Protein AF-A0A7Y9WTK6-F1 (afdb_monomer_lite)

Organism: NCBI:txid420952

pLDDT: mean 90.74, std 9.32, range [56.94, 98.19]

Secondary structure (DSSP, 8-state):
-HHHHHHTT--HHHHHHHHHHHHHHHHHHHHHTTPPPHHHHHHHHHHHHHHHHHSS---HHHHHHHHTHHHHHHHT-BTTB-------HHHHHHHHHHHHHHHHHHTT---TTHHHHHHHHIIIII--

Sequence (128 aa):
MALVAFLERQRFASAITLASAAELVLGQALRRAGKQAVLDWQFEATDLVHTQLHGRSLNYKTFHDTENRVGRALRHFDKTDAPDFDADLEEAACWMLVRACENAHRLGLTVQGFDAFNDWFYEHVVGV

Foldseek 3Di:
DLLCCVPPVVVLLSSLQVLLVLLVVLQVVCVVVVHHAPLRVVQVVVQVVCCVVPVDGDDSVVSVCVLCVSNVLSVPCDPVCNDDDDDDSSVNSLVSNVRSVVSCVVVVHDDPCVVVSVVVCCVPPVND

Radius of gyration: 15.5 Å; chains: 1; bounding box: 35×41×41 Å

Structure (mmCIF, N/CA/C/O backbone):
data_AF-A0A7Y9WTK6-F1
#
_entry.id   AF-A0A7Y9WTK6-F1
#
loop_
_atom_site.group_PDB
_atom_site.id
_atom_site.type_symbol
_atom_site.label_atom_id
_atom_site.label_alt_id
_atom_site.label_comp_id
_atom_site.label_asym_id
_atom_site.label_entity_id
_atom_site.label_seq_id
_atom_site.pdbx_PDB_ins_code
_atom_site.Cartn_x
_atom_site.Cartn_y
_atom_site.Cartn_z
_atom_site.occupancy
_atom_site.B_iso_or_equiv
_atom_site.auth_seq_id
_atom_site.auth_comp_id
_atom_site.auth_asym_id
_atom_site.auth_atom_id
_atom_site.pdbx_PDB_model_num
ATOM 1 N N . MET A 1 1 ? 2.563 -3.398 -15.440 1.00 72.44 1 MET A N 1
ATOM 2 C CA . MET A 1 1 ? 3.139 -2.053 -15.703 1.00 72.44 1 MET A CA 1
ATOM 3 C C . MET A 1 1 ? 3.720 -1.388 -14.458 1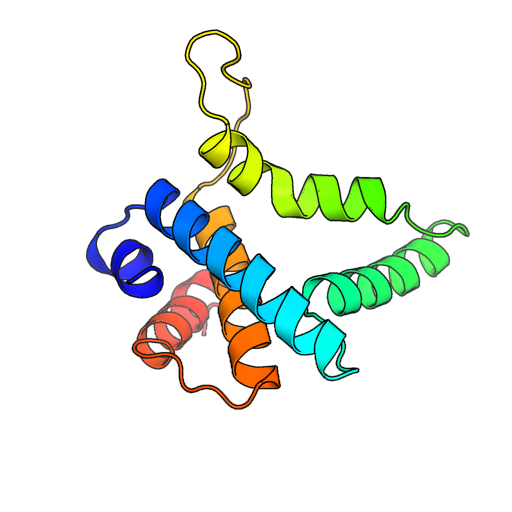.00 72.44 1 MET A C 1
ATOM 5 O O . MET A 1 1 ? 4.873 -0.993 -14.534 1.00 72.44 1 MET A O 1
ATOM 9 N N . ALA A 1 2 ? 2.995 -1.273 -13.335 1.00 87.56 2 ALA A N 1
ATOM 10 C CA . ALA A 1 2 ? 3.557 -0.707 -12.096 1.00 87.56 2 ALA A CA 1
ATOM 11 C C . ALA A 1 2 ? 4.684 -1.581 -11.503 1.00 87.56 2 ALA A C 1
ATOM 13 O O . ALA A 1 2 ? 5.762 -1.069 -11.230 1.00 87.56 2 ALA A O 1
ATOM 14 N N . LEU A 1 3 ? 4.475 -2.903 -11.434 1.00 91.81 3 LEU A N 1
ATOM 15 C CA . LEU A 1 3 ? 5.490 -3.869 -10.981 1.00 91.81 3 LEU A CA 1
ATOM 16 C C . LEU A 1 3 ? 6.747 -3.861 -11.868 1.00 91.81 3 LEU A C 1
ATOM 18 O O . LEU A 1 3 ? 7.857 -3.809 -11.367 1.00 91.81 3 LEU A O 1
ATOM 22 N N . VAL A 1 4 ? 6.579 -3.790 -13.193 1.00 90.06 4 VAL A N 1
ATOM 23 C CA . VAL A 1 4 ? 7.696 -3.636 -14.150 1.00 90.06 4 VAL A CA 1
ATOM 24 C C . VAL A 1 4 ? 8.441 -2.310 -13.953 1.00 90.06 4 VAL A C 1
ATOM 26 O O . VAL A 1 4 ? 9.664 -2.259 -14.033 1.00 90.06 4 VAL A O 1
ATOM 29 N N . ALA A 1 5 ? 7.716 -1.214 -13.703 1.00 88.31 5 ALA A N 1
ATOM 30 C CA . ALA A 1 5 ? 8.339 0.079 -13.432 1.00 88.31 5 ALA A CA 1
ATOM 31 C C . ALA A 1 5 ? 9.185 0.048 -12.151 1.00 88.31 5 ALA A C 1
ATOM 33 O O . ALA A 1 5 ? 10.220 0.708 -12.114 1.00 88.31 5 ALA A O 1
ATOM 34 N N . PHE A 1 6 ? 8.755 -0.725 -11.153 1.00 93.38 6 PHE A N 1
ATOM 35 C CA . PHE A 1 6 ? 9.477 -0.955 -9.909 1.00 93.38 6 PHE A CA 1
ATOM 36 C C . PHE A 1 6 ? 10.706 -1.853 -10.118 1.00 93.38 6 PHE A C 1
ATOM 38 O O . PHE A 1 6 ? 11.825 -1.372 -9.981 1.00 93.38 6 PHE A O 1
ATOM 45 N N . LEU A 1 7 ? 10.504 -3.101 -10.553 1.00 87.88 7 LEU A N 1
ATOM 46 C CA . LEU A 1 7 ? 11.547 -4.134 -10.607 1.00 87.88 7 LEU A CA 1
ATOM 47 C C . LEU A 1 7 ? 12.619 -3.871 -11.670 1.00 87.88 7 LEU A C 1
ATOM 49 O O . LEU A 1 7 ? 13.809 -3.935 -11.392 1.00 87.88 7 LEU A O 1
ATOM 53 N N . GLU A 1 8 ? 12.213 -3.585 -12.907 1.00 83.50 8 GLU A N 1
ATOM 54 C CA . GLU A 1 8 ? 13.156 -3.574 -14.037 1.00 83.50 8 GLU A CA 1
ATOM 55 C C . GLU A 1 8 ? 13.754 -2.196 -14.294 1.00 83.50 8 GLU A C 1
ATOM 57 O O . GLU A 1 8 ? 14.835 -2.062 -14.862 1.00 83.50 8 GLU A O 1
ATOM 62 N N . ARG A 1 9 ? 13.000 -1.146 -13.964 1.00 75.62 9 ARG A N 1
ATOM 63 C CA . ARG A 1 9 ? 13.328 0.220 -14.385 1.00 75.62 9 ARG A CA 1
ATOM 64 C C . ARG A 1 9 ? 13.702 1.127 -13.228 1.00 75.62 9 ARG A C 1
ATOM 66 O O . ARG A 1 9 ? 14.126 2.246 -13.507 1.00 75.62 9 ARG A O 1
ATOM 73 N N . GLN A 1 10 ? 13.477 0.688 -11.985 1.00 85.12 10 GLN A N 1
ATOM 74 C CA . GLN A 1 10 ? 13.683 1.486 -10.771 1.00 85.12 10 GLN A CA 1
ATOM 75 C C . GLN A 1 10 ? 13.027 2.877 -10.879 1.00 85.12 10 GLN A C 1
ATOM 77 O O . GLN A 1 10 ? 13.523 3.898 -10.409 1.00 85.12 10 GLN A O 1
ATOM 82 N N . ARG A 1 11 ? 11.875 2.941 -11.563 1.00 90.88 11 ARG A N 1
ATOM 83 C CA . ARG A 1 11 ? 11.089 4.164 -11.777 1.00 90.88 11 ARG A CA 1
ATOM 84 C C . ARG A 1 11 ? 10.062 4.294 -10.665 1.00 90.88 11 ARG A C 1
ATOM 86 O O . ARG A 1 11 ? 8.856 4.216 -10.912 1.00 90.88 11 ARG A O 1
ATOM 93 N N . PHE A 1 12 ? 10.544 4.498 -9.445 1.00 93.44 12 PHE A N 1
ATOM 94 C CA . PHE A 1 12 ? 9.720 4.480 -8.237 1.00 93.44 12 PHE A CA 1
ATOM 95 C C . PHE A 1 12 ? 8.577 5.495 -8.269 1.00 93.44 12 PHE A C 1
ATOM 97 O O . PHE A 1 12 ? 7.434 5.131 -8.015 1.00 93.44 12 PHE A O 1
ATOM 104 N N . ALA A 1 13 ? 8.821 6.730 -8.716 1.00 90.94 13 ALA A N 1
ATOM 105 C CA . ALA A 1 13 ? 7.757 7.730 -8.846 1.00 90.94 13 ALA A CA 1
ATOM 106 C C . ALA A 1 13 ? 6.627 7.286 -9.802 1.00 90.94 13 ALA A C 1
ATOM 108 O O . ALA A 1 13 ? 5.439 7.485 -9.529 1.00 90.94 13 ALA A O 1
ATOM 109 N N . SER A 1 14 ? 6.980 6.630 -10.915 1.00 92.38 14 SER A N 1
ATOM 110 C CA . SER A 1 14 ? 5.998 6.064 -11.848 1.00 92.38 14 SER A CA 1
ATOM 111 C C . SER A 1 14 ? 5.263 4.868 -11.242 1.00 92.38 14 SER A C 1
ATOM 113 O O . SER A 1 14 ? 4.046 4.762 -11.399 1.00 92.38 14 SER A O 1
ATOM 115 N N . ALA A 1 15 ? 5.983 3.986 -10.542 1.00 95.88 15 ALA A N 1
ATOM 116 C CA . ALA A 1 15 ? 5.400 2.846 -9.845 1.00 95.88 15 ALA A CA 1
ATOM 117 C C . ALA A 1 15 ? 4.390 3.305 -8.785 1.00 95.88 15 ALA A C 1
ATOM 119 O O . ALA A 1 15 ? 3.252 2.844 -8.817 1.00 95.88 15 ALA A O 1
ATOM 120 N N . ILE A 1 16 ? 4.749 4.284 -7.945 1.00 95.19 16 ILE A N 1
ATOM 121 C CA . ILE A 1 16 ? 3.859 4.881 -6.938 1.00 95.19 16 ILE A CA 1
ATOM 122 C C . ILE A 1 16 ? 2.615 5.459 -7.603 1.00 95.19 16 ILE A C 1
ATOM 124 O O . ILE A 1 16 ? 1.506 5.178 -7.159 1.00 95.19 16 ILE A O 1
ATOM 128 N N . THR A 1 17 ? 2.769 6.237 -8.676 1.00 93.81 17 THR A N 1
ATOM 129 C CA . THR A 1 17 ? 1.632 6.879 -9.356 1.00 93.81 17 THR A CA 1
ATOM 130 C C . THR A 1 17 ? 0.638 5.841 -9.885 1.00 93.81 17 THR A C 1
ATOM 132 O O . THR A 1 17 ? -0.562 5.934 -9.623 1.00 93.81 17 THR A O 1
ATOM 135 N N . LEU A 1 18 ? 1.135 4.818 -10.588 1.00 94.94 18 LEU A N 1
ATOM 136 C CA . LEU A 1 18 ? 0.302 3.748 -11.139 1.00 94.94 18 LEU A CA 1
ATOM 137 C C . LEU A 1 18 ? -0.327 2.885 -10.038 1.00 94.94 18 LEU A C 1
ATOM 139 O O . LEU A 1 18 ? -1.510 2.558 -10.121 1.00 94.94 18 LEU A O 1
ATOM 143 N N . ALA A 1 19 ? 0.442 2.537 -9.007 1.00 96.12 19 ALA A N 1
ATOM 144 C CA . ALA A 1 19 ? -0.030 1.733 -7.888 1.00 96.12 19 ALA A CA 1
ATOM 145 C C . ALA A 1 19 ? -1.068 2.488 -7.046 1.00 96.12 19 ALA A C 1
ATOM 147 O O . ALA A 1 19 ? -2.077 1.899 -6.685 1.00 96.12 19 ALA A O 1
ATOM 148 N N . SER A 1 20 ? -0.894 3.795 -6.823 1.00 94.75 20 SER A N 1
ATOM 149 C CA . SER A 1 20 ? -1.863 4.637 -6.100 1.00 94.75 20 SER A CA 1
ATOM 150 C C . SER A 1 20 ? -3.196 4.720 -6.840 1.00 94.75 20 SER A C 1
ATOM 152 O O . SER A 1 20 ? -4.262 4.643 -6.236 1.00 94.75 20 SER A O 1
ATOM 154 N N . ALA A 1 21 ? -3.153 4.863 -8.169 1.00 94.69 21 ALA A N 1
ATOM 155 C CA . ALA A 1 21 ? -4.362 4.862 -8.985 1.00 94.69 21 ALA A CA 1
ATOM 156 C C . ALA A 1 21 ? -5.060 3.491 -8.955 1.00 94.69 21 ALA A C 1
ATOM 158 O O . ALA A 1 21 ? -6.283 3.428 -8.822 1.00 94.69 21 ALA A O 1
ATOM 159 N N . ALA A 1 22 ? -4.289 2.402 -9.046 1.00 96.25 22 ALA A N 1
ATOM 160 C CA . ALA A 1 22 ? -4.818 1.046 -8.955 1.00 96.25 22 ALA A CA 1
ATOM 161 C C . ALA A 1 22 ? -5.434 0.763 -7.575 1.00 96.25 22 ALA A C 1
ATOM 163 O O . ALA A 1 22 ? -6.565 0.291 -7.511 1.00 96.25 22 ALA A O 1
ATOM 164 N N . GLU A 1 23 ? -4.739 1.099 -6.486 1.00 96.69 23 GLU A N 1
ATOM 165 C CA . GLU A 1 23 ? -5.226 0.961 -5.109 1.00 96.69 23 GLU A CA 1
ATOM 166 C C . GLU A 1 23 ? -6.573 1.665 -4.941 1.00 96.69 23 GLU A C 1
ATOM 168 O O . GLU A 1 23 ? -7.533 1.026 -4.513 1.00 96.69 23 GLU A O 1
ATOM 173 N N . LEU A 1 24 ? -6.685 2.918 -5.396 1.00 95.19 24 LEU A N 1
ATOM 174 C CA . LEU A 1 24 ? -7.915 3.697 -5.289 1.00 95.19 24 LEU A CA 1
ATOM 175 C C . LEU A 1 24 ? -9.085 3.039 -6.034 1.00 95.19 24 LEU A C 1
ATOM 177 O O . LEU A 1 24 ? -10.179 2.900 -5.481 1.00 95.19 24 LEU A O 1
ATOM 181 N N . VAL A 1 25 ? -8.874 2.646 -7.294 1.00 97.25 25 VAL A N 1
ATOM 182 C CA . VAL A 1 25 ? -9.924 2.050 -8.137 1.00 97.25 25 VAL A CA 1
ATOM 183 C C . VAL A 1 25 ? -10.358 0.692 -7.588 1.00 97.25 25 VAL A C 1
ATOM 185 O O . VAL A 1 25 ? -11.556 0.430 -7.460 1.00 97.25 25 VAL A O 1
ATOM 188 N N . LEU A 1 26 ? -9.403 -0.163 -7.223 1.00 98.06 26 LEU A N 1
ATOM 189 C CA . LEU A 1 26 ? -9.681 -1.498 -6.693 1.00 98.06 26 LEU A CA 1
ATOM 190 C C . LEU A 1 26 ? -10.309 -1.422 -5.294 1.00 98.06 26 LEU A C 1
ATOM 192 O O . LEU A 1 26 ? -11.263 -2.143 -5.009 1.00 98.06 26 LEU A O 1
ATOM 196 N N . GLY A 1 27 ? -9.861 -0.493 -4.449 1.00 97.50 27 GLY A N 1
ATOM 197 C CA . GLY A 1 27 ? -10.463 -0.222 -3.147 1.00 97.50 27 GLY A CA 1
ATOM 198 C C . GLY A 1 27 ? -11.910 0.263 -3.269 1.00 97.50 27 GLY A C 1
ATOM 199 O O . GLY A 1 27 ? -12.789 -0.195 -2.540 1.00 97.50 27 GLY A O 1
ATOM 200 N N . GLN A 1 28 ? -12.213 1.136 -4.235 1.00 97.88 28 GLN A N 1
ATOM 201 C CA . GLN A 1 28 ? -13.599 1.519 -4.536 1.00 97.88 28 GLN A CA 1
ATOM 202 C C . GLN A 1 28 ? -14.435 0.337 -5.041 1.00 97.88 28 GLN A C 1
ATOM 204 O O . GLN A 1 28 ? -15.598 0.209 -4.653 1.00 97.88 28 GLN A O 1
ATOM 209 N N . ALA A 1 29 ? -13.865 -0.533 -5.878 1.00 98.12 29 ALA A N 1
ATOM 210 C CA . ALA A 1 29 ? -14.547 -1.735 -6.352 1.00 98.12 29 ALA A CA 1
ATOM 211 C C . ALA A 1 29 ? -14.875 -2.701 -5.199 1.00 98.12 29 ALA A C 1
ATOM 213 O O . ALA A 1 29 ? -16.001 -3.192 -5.130 1.00 98.12 29 ALA A O 1
ATOM 214 N N . LEU A 1 30 ? -13.949 -2.905 -4.254 1.00 98.19 30 LEU A N 1
ATOM 215 C CA . LEU A 1 30 ? -14.191 -3.695 -3.041 1.00 98.19 30 LEU A CA 1
ATOM 216 C C . LEU A 1 30 ? -15.346 -3.123 -2.222 1.00 98.19 30 LEU A C 1
ATOM 218 O O . LEU A 1 30 ? -16.296 -3.849 -1.929 1.00 98.19 30 LEU A O 1
ATOM 222 N N . ARG A 1 31 ? -15.322 -1.816 -1.939 1.00 97.31 31 ARG A N 1
ATOM 223 C CA . ARG A 1 31 ? -16.385 -1.150 -1.168 1.00 97.31 31 ARG A CA 1
ATOM 224 C C . ARG A 1 31 ? -17.753 -1.291 -1.838 1.00 97.31 31 ARG A C 1
ATOM 226 O O . ARG A 1 31 ? -18.737 -1.578 -1.165 1.00 97.31 31 ARG A O 1
ATOM 233 N N . ARG A 1 32 ? -17.822 -1.162 -3.169 1.00 97.19 32 ARG A N 1
ATOM 234 C CA . ARG A 1 32 ? -19.063 -1.394 -3.938 1.00 97.19 32 ARG A CA 1
ATOM 235 C C . ARG A 1 32 ? -19.547 -2.841 -3.870 1.00 97.19 32 ARG A C 1
ATOM 237 O O . ARG A 1 32 ? -20.749 -3.072 -3.922 1.00 97.19 32 ARG A O 1
ATOM 244 N N . ALA A 1 33 ? -18.633 -3.797 -3.738 1.00 96.06 33 ALA A N 1
ATOM 245 C CA . ALA A 1 33 ? -18.943 -5.209 -3.544 1.00 96.06 33 ALA A CA 1
ATOM 246 C C . ALA A 1 33 ? -19.230 -5.579 -2.072 1.00 96.06 33 ALA A C 1
ATOM 248 O O . ALA A 1 33 ? -19.338 -6.763 -1.762 1.00 96.06 33 ALA A O 1
ATOM 249 N N . GLY A 1 34 ? -19.318 -4.601 -1.158 1.00 95.94 34 GLY A N 1
ATOM 250 C CA . GLY A 1 34 ? -19.510 -4.845 0.276 1.00 95.94 34 GLY A CA 1
ATOM 251 C C . GLY A 1 34 ? -18.296 -5.476 0.966 1.00 95.94 34 GLY A C 1
ATOM 252 O O . GLY A 1 34 ? -18.426 -6.026 2.055 1.00 95.94 34 GLY A O 1
ATOM 253 N N . LYS A 1 35 ? -17.120 -5.424 0.332 1.00 96.56 35 LYS A N 1
ATOM 254 C CA . LYS A 1 35 ? -15.853 -5.931 0.863 1.00 96.56 35 LYS A CA 1
ATOM 255 C C . LYS A 1 35 ? -14.993 -4.782 1.383 1.00 96.56 35 LYS A C 1
ATOM 257 O O . LYS A 1 35 ? -15.047 -3.660 0.881 1.00 96.56 35 LYS A O 1
ATOM 262 N N . GLN A 1 36 ? -14.152 -5.089 2.360 1.00 96.06 36 GLN A N 1
ATOM 263 C CA . GLN A 1 36 ? -13.239 -4.123 2.957 1.00 96.06 36 GLN A CA 1
ATOM 264 C C . GLN A 1 36 ? -11.992 -3.917 2.084 1.00 96.06 36 GLN A C 1
ATOM 266 O O . GLN A 1 36 ? -11.303 -4.882 1.728 1.00 96.06 36 GLN A O 1
ATOM 271 N N . ALA A 1 37 ? -11.690 -2.656 1.758 1.00 97.06 37 ALA A N 1
ATOM 272 C CA . ALA A 1 37 ? -10.445 -2.280 1.095 1.00 97.06 37 ALA A CA 1
ATOM 273 C C . ALA A 1 37 ? -9.250 -2.429 2.049 1.00 97.06 37 ALA A C 1
ATOM 275 O O . ALA A 1 37 ? -9.397 -2.323 3.267 1.00 97.06 37 ALA A O 1
ATOM 276 N N . VAL A 1 38 ? -8.058 -2.653 1.502 1.00 96.88 38 VAL A N 1
ATOM 277 C CA . VAL A 1 38 ? -6.843 -2.894 2.296 1.00 96.88 38 VAL A CA 1
ATOM 278 C C . VAL A 1 38 ? -6.538 -1.755 3.250 1.00 96.88 38 VAL A C 1
ATOM 280 O O . VAL A 1 38 ? -6.248 -2.019 4.409 1.00 96.88 38 VAL A O 1
ATOM 283 N N . LEU A 1 39 ? -6.651 -0.505 2.799 1.00 95.19 39 LEU A N 1
ATOM 284 C CA . LEU A 1 39 ? -6.358 0.647 3.647 1.00 95.19 39 LEU A CA 1
ATOM 285 C C . LEU A 1 39 ? -7.326 0.762 4.837 1.00 95.19 39 LEU A C 1
ATOM 287 O O . LEU A 1 39 ? -6.919 1.154 5.926 1.00 95.19 39 LEU A O 1
ATOM 291 N N . ASP A 1 40 ? -8.590 0.374 4.642 1.00 96.00 40 ASP A N 1
ATOM 292 C CA . ASP A 1 40 ? -9.594 0.364 5.711 1.00 96.00 40 ASP A CA 1
ATOM 293 C C . ASP A 1 40 ? -9.280 -0.751 6.727 1.00 96.00 40 ASP A C 1
ATOM 295 O O . ASP A 1 40 ? -9.323 -0.526 7.932 1.00 96.00 40 ASP A O 1
ATOM 299 N N . TRP A 1 41 ? -8.873 -1.929 6.241 1.00 96.06 41 TRP A N 1
ATOM 300 C CA . TRP A 1 41 ? -8.415 -3.034 7.090 1.00 96.06 41 TRP A CA 1
ATOM 301 C C . TRP A 1 41 ? -7.147 -2.680 7.885 1.00 96.06 41 TRP A C 1
ATOM 303 O O . TRP A 1 41 ? -7.065 -2.955 9.081 1.00 96.06 41 TRP A O 1
ATOM 313 N N . GLN A 1 42 ? -6.164 -2.042 7.238 1.00 96.06 42 GLN A N 1
ATOM 314 C CA . GLN A 1 42 ? -4.940 -1.575 7.893 1.00 96.06 42 GLN A CA 1
ATOM 315 C C . GLN A 1 42 ? -5.263 -0.565 8.994 1.00 96.06 42 GLN A C 1
ATOM 317 O O . GLN A 1 42 ? -4.728 -0.684 10.093 1.00 96.06 42 GLN A O 1
ATOM 322 N N . PHE A 1 43 ? -6.174 0.378 8.728 1.00 96.88 43 PHE A N 1
ATOM 323 C CA . PHE A 1 43 ? -6.624 1.330 9.737 1.00 96.88 43 PHE A CA 1
ATOM 324 C C . PHE A 1 43 ? -7.198 0.622 10.965 1.00 96.88 43 PHE A C 1
ATOM 326 O O . PHE A 1 43 ? -6.786 0.93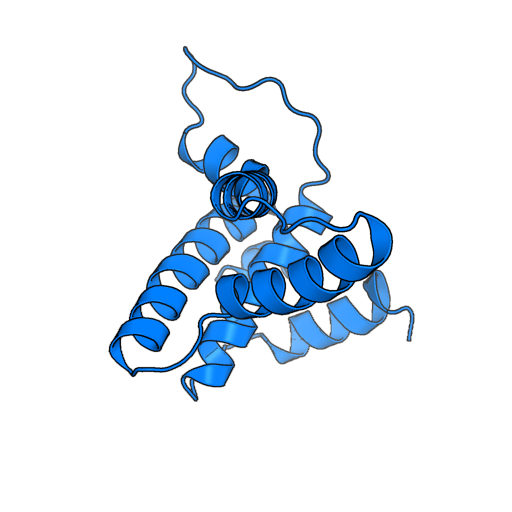6 12.073 1.00 96.88 43 PHE A O 1
ATOM 333 N N . GLU A 1 44 ? -8.105 -0.341 10.789 1.00 96.06 44 GLU A N 1
ATOM 334 C CA . GLU A 1 44 ? -8.711 -1.063 11.916 1.00 96.06 44 GLU A CA 1
ATOM 335 C C . GLU A 1 44 ? -7.668 -1.828 12.741 1.00 96.06 44 GLU A C 1
ATOM 337 O O . GLU A 1 44 ? -7.697 -1.788 13.974 1.00 96.06 44 GLU A O 1
ATOM 342 N N . ALA A 1 45 ? -6.707 -2.477 12.077 1.00 94.56 45 ALA A N 1
ATOM 343 C CA . ALA A 1 45 ? -5.617 -3.173 12.753 1.00 94.56 45 ALA A CA 1
ATOM 344 C C . ALA A 1 45 ? -4.718 -2.204 13.542 1.00 94.56 45 ALA A C 1
ATOM 346 O O . ALA A 1 45 ? -4.369 -2.472 14.694 1.00 94.56 45 ALA A O 1
ATOM 347 N N . THR A 1 46 ? -4.359 -1.061 12.951 1.00 94.56 46 THR A N 1
ATOM 348 C CA . THR A 1 46 ? -3.539 -0.038 13.614 1.00 94.56 46 THR A CA 1
ATOM 349 C C . THR A 1 46 ? -4.299 0.662 14.741 1.00 94.56 46 THR A C 1
ATOM 351 O O . THR A 1 46 ? -3.722 0.906 15.800 1.00 94.56 46 THR A O 1
ATOM 354 N N . ASP A 1 47 ? -5.584 0.961 14.552 1.00 96.38 47 ASP A N 1
ATOM 355 C CA . ASP A 1 47 ? -6.428 1.624 15.548 1.00 96.38 47 ASP A CA 1
ATOM 356 C C . ASP A 1 47 ? -6.616 0.761 16.798 1.00 96.38 47 ASP A C 1
ATOM 358 O O . ASP A 1 47 ? -6.572 1.276 17.917 1.00 96.38 47 ASP A O 1
ATOM 362 N N . LEU A 1 48 ? -6.740 -0.560 16.629 1.00 95.00 48 LEU A N 1
ATOM 363 C CA . LEU A 1 48 ? -6.816 -1.497 17.748 1.00 95.00 48 LEU A CA 1
ATOM 364 C C . LEU A 1 48 ? -5.582 -1.380 18.655 1.00 95.00 48 LEU A C 1
ATOM 366 O O . LEU A 1 48 ? -5.710 -1.189 19.868 1.00 95.00 48 LEU A O 1
ATOM 370 N N . VAL A 1 49 ? -4.387 -1.437 18.061 1.00 94.69 49 VAL A N 1
ATOM 371 C CA . VAL A 1 49 ? -3.116 -1.327 18.793 1.00 94.69 49 VAL A CA 1
ATOM 372 C C . VAL A 1 49 ? -2.953 0.071 19.395 1.00 94.69 49 VAL A C 1
ATOM 374 O O . VAL A 1 49 ? -2.607 0.208 20.569 1.00 94.69 49 VAL A O 1
ATOM 377 N N . HIS A 1 50 ? -3.250 1.120 18.626 1.00 92.81 50 HIS A N 1
ATOM 378 C CA . HIS A 1 50 ? -3.153 2.505 19.086 1.00 92.81 50 HIS A CA 1
ATOM 379 C C . HIS A 1 50 ? -4.088 2.778 20.272 1.00 92.81 50 HIS A C 1
ATOM 381 O O . HIS A 1 50 ? -3.672 3.375 21.266 1.00 92.81 50 HIS A O 1
ATOM 387 N N . THR A 1 51 ? -5.333 2.307 20.208 1.00 95.38 51 THR A N 1
ATOM 388 C CA . THR A 1 51 ? -6.311 2.461 21.291 1.00 95.38 51 THR A CA 1
ATOM 389 C C . THR A 1 51 ? -5.861 1.729 22.548 1.00 95.38 51 THR A C 1
ATOM 391 O O . THR A 1 51 ? -5.980 2.279 23.642 1.00 95.38 51 THR A O 1
ATOM 394 N N . GLN A 1 52 ? -5.283 0.535 22.411 1.00 95.44 52 GLN A N 1
ATOM 395 C CA . GLN A 1 52 ? -4.753 -0.211 23.550 1.00 95.44 52 GLN A CA 1
ATOM 396 C C . GLN A 1 52 ? -3.571 0.506 24.225 1.00 95.44 52 GLN A C 1
ATOM 398 O O . GLN A 1 52 ? -3.482 0.509 25.451 1.00 95.44 52 GLN A O 1
ATOM 403 N N . LEU A 1 53 ? -2.683 1.131 23.447 1.00 95.31 53 LEU A N 1
ATOM 404 C CA . LEU A 1 53 ? -1.496 1.819 23.968 1.00 95.31 53 LEU A CA 1
ATOM 405 C C . LEU A 1 53 ? -1.784 3.234 24.490 1.00 95.31 53 LEU A C 1
ATOM 407 O O . LEU A 1 53 ? -1.135 3.685 25.433 1.00 95.31 53 LEU A O 1
ATOM 411 N N . HIS A 1 54 ? -2.739 3.946 23.886 1.00 94.69 54 HIS A N 1
ATOM 412 C CA . HIS A 1 54 ? -2.962 5.376 24.132 1.00 94.69 54 HIS A CA 1
ATOM 413 C C . HIS A 1 54 ? -4.349 5.715 24.698 1.00 94.69 54 HIS A C 1
ATOM 415 O O . HIS A 1 54 ? -4.623 6.886 24.962 1.00 94.69 54 HIS A O 1
ATOM 421 N N . GLY A 1 55 ? -5.236 4.730 24.868 1.00 95.38 55 GLY A N 1
ATOM 422 C CA . GLY A 1 55 ? -6.579 4.914 25.430 1.00 95.38 55 GLY A CA 1
ATOM 423 C C . GLY A 1 55 ? -7.535 5.734 24.557 1.00 95.38 55 GLY A C 1
ATOM 424 O O . GLY A 1 55 ? -8.568 6.190 25.043 1.00 95.38 55 GLY A O 1
ATOM 425 N N . ARG A 1 56 ? -7.195 5.965 23.282 1.00 94.31 56 ARG A N 1
ATOM 426 C CA . ARG A 1 56 ? -8.008 6.737 22.332 1.00 94.31 56 ARG A CA 1
ATOM 427 C C . ARG A 1 56 ? -7.868 6.200 20.913 1.00 94.31 56 ARG A C 1
ATOM 429 O O . ARG A 1 56 ? -6.788 5.749 20.534 1.00 94.31 56 ARG A O 1
ATOM 436 N N . SER A 1 57 ? -8.932 6.349 20.131 1.00 93.50 57 SER A N 1
ATOM 437 C CA . SER A 1 57 ? -8.936 5.964 18.720 1.00 93.50 57 SER A CA 1
ATOM 438 C C . SER A 1 57 ? -8.052 6.887 17.874 1.00 93.50 57 SER A C 1
ATOM 440 O O . SER A 1 57 ? -7.885 8.082 18.156 1.00 93.50 57 SER A O 1
ATOM 442 N N . LEU A 1 58 ? -7.457 6.298 16.848 1.00 94.38 58 LEU A N 1
ATOM 443 C CA . LEU A 1 58 ? -6.677 6.929 15.808 1.00 94.38 58 LEU A CA 1
ATOM 444 C C . LEU A 1 58 ? -7.592 7.732 14.880 1.00 94.38 58 LEU A C 1
ATOM 446 O O . LEU A 1 58 ? -8.684 7.317 14.496 1.00 94.38 58 LEU A O 1
ATOM 450 N N . ASN A 1 59 ? -7.128 8.905 14.461 1.00 95.38 59 ASN A N 1
ATOM 451 C CA . ASN A 1 59 ? -7.867 9.696 13.491 1.00 95.38 59 ASN A CA 1
ATOM 452 C C . ASN A 1 59 ? -7.727 9.086 12.085 1.00 95.38 59 ASN A C 1
ATOM 454 O O . ASN A 1 59 ? -6.642 9.127 11.502 1.00 95.38 59 ASN A O 1
ATOM 458 N N . TYR A 1 60 ? -8.832 8.587 11.520 1.00 93.56 60 TYR A N 1
ATOM 459 C CA . TYR A 1 60 ? -8.851 7.987 10.180 1.00 93.56 60 TYR A CA 1
ATOM 460 C C . TYR A 1 60 ? -8.305 8.915 9.093 1.00 93.56 60 TYR A C 1
ATOM 462 O O . TYR A 1 60 ? -7.525 8.484 8.248 1.00 93.56 60 TYR A O 1
ATOM 470 N N . LYS A 1 61 ? -8.672 10.203 9.118 1.00 94.00 61 LYS A N 1
ATOM 471 C CA . LYS A 1 61 ? -8.201 11.168 8.119 1.00 94.00 61 LYS A CA 1
ATOM 472 C C . LYS A 1 61 ? -6.686 11.326 8.197 1.00 94.00 61 LYS A C 1
ATOM 474 O O . LYS A 1 61 ? -6.029 11.253 7.169 1.00 94.00 61 LYS A O 1
ATOM 479 N N . THR A 1 62 ? -6.134 11.494 9.397 1.00 93.06 62 THR A N 1
ATOM 480 C CA . THR A 1 62 ? -4.682 11.600 9.589 1.00 93.06 62 THR A CA 1
ATOM 481 C C . THR A 1 62 ? -3.960 10.326 9.160 1.00 93.06 62 THR A C 1
ATOM 483 O O . THR A 1 62 ? -2.958 10.423 8.463 1.00 93.06 62 THR A O 1
ATOM 486 N N . PHE A 1 63 ? -4.479 9.145 9.511 1.00 94.38 63 PHE A N 1
ATOM 487 C CA . PHE A 1 63 ? -3.924 7.865 9.063 1.00 94.38 63 PHE A CA 1
ATOM 488 C C . PHE A 1 63 ? -3.904 7.775 7.535 1.00 94.38 63 PHE A C 1
ATOM 490 O O . PHE A 1 63 ? -2.844 7.638 6.931 1.00 94.38 63 PHE A O 1
ATOM 497 N N . HIS A 1 64 ? -5.065 7.961 6.905 1.00 93.56 64 HIS A N 1
ATOM 498 C CA . HIS A 1 64 ? -5.204 7.947 5.454 1.00 93.56 64 HIS A CA 1
ATOM 499 C C . HIS A 1 64 ? -4.294 8.989 4.791 1.00 93.56 64 HIS A C 1
ATOM 501 O O . HIS A 1 64 ? -3.768 8.765 3.697 1.00 93.56 64 HIS A O 1
ATOM 507 N N . ASP A 1 65 ? -4.122 10.147 5.431 1.00 91.56 65 ASP A N 1
ATOM 508 C CA . ASP A 1 65 ? -3.285 11.212 4.916 1.00 91.56 65 ASP A CA 1
ATOM 509 C C . ASP A 1 65 ? -1.791 10.862 4.951 1.00 91.56 65 ASP A C 1
ATOM 511 O O . ASP A 1 65 ? -1.077 11.104 3.972 1.00 91.56 65 ASP A O 1
ATOM 515 N N . THR A 1 66 ? -1.336 10.254 6.040 1.00 91.19 66 THR A N 1
ATOM 516 C CA . THR A 1 66 ? 0.030 9.743 6.186 1.00 91.19 66 THR A CA 1
ATOM 517 C C . THR A 1 66 ? 0.307 8.644 5.164 1.00 91.19 66 THR A C 1
ATOM 519 O O . THR A 1 66 ? 1.243 8.754 4.373 1.00 91.19 66 THR A O 1
ATOM 522 N N . GLU A 1 67 ? -0.578 7.653 5.094 1.00 92.38 67 GLU A N 1
ATOM 523 C CA . GLU A 1 67 ? -0.479 6.485 4.215 1.00 92.38 67 GLU A CA 1
ATOM 524 C C . GLU A 1 67 ? -0.459 6.823 2.714 1.00 92.38 67 GLU A C 1
ATOM 526 O O . GLU A 1 67 ? 0.023 6.043 1.889 1.00 92.38 67 GLU A O 1
ATOM 531 N N . ASN A 1 68 ? -0.980 7.993 2.338 1.00 91.31 68 ASN A N 1
ATOM 532 C CA . ASN A 1 68 ? -1.031 8.470 0.956 1.00 91.31 68 ASN A CA 1
ATOM 533 C C . ASN A 1 68 ? -0.157 9.705 0.699 1.00 91.31 68 ASN A C 1
ATOM 535 O O . ASN A 1 68 ? -0.281 10.328 -0.361 1.00 91.31 68 ASN A O 1
ATOM 539 N N . ARG A 1 69 ? 0.718 10.093 1.637 1.00 90.94 69 ARG A N 1
ATOM 540 C CA . ARG A 1 69 ? 1.516 11.328 1.537 1.00 90.94 69 ARG A CA 1
ATOM 541 C C . ARG A 1 69 ? 2.330 11.382 0.245 1.00 90.94 69 ARG A C 1
ATOM 543 O O . ARG A 1 69 ? 2.160 12.314 -0.536 1.00 90.94 69 ARG A O 1
ATOM 550 N N . VAL A 1 70 ? 3.156 10.363 -0.001 1.00 90.88 70 VAL A N 1
ATOM 551 C CA . VAL A 1 70 ? 4.074 10.319 -1.154 1.00 90.88 70 VAL A CA 1
ATOM 552 C C . VAL A 1 70 ? 3.304 10.251 -2.474 1.00 90.88 70 VAL A C 1
ATOM 554 O O . VAL A 1 70 ? 3.569 11.031 -3.385 1.00 90.88 70 VAL A O 1
ATOM 557 N N . GLY A 1 71 ? 2.290 9.384 -2.571 1.00 88.25 71 GLY A N 1
ATOM 558 C CA . GLY A 1 71 ? 1.468 9.273 -3.781 1.00 88.25 71 GLY A CA 1
ATOM 559 C C . GLY A 1 71 ? 0.738 10.570 -4.134 1.00 88.25 71 GLY A C 1
ATOM 560 O O . GLY A 1 71 ? 0.636 10.932 -5.306 1.00 88.25 71 GLY A O 1
ATOM 561 N N . ARG A 1 72 ? 0.277 11.325 -3.130 1.00 87.25 72 ARG A N 1
ATOM 562 C CA . ARG A 1 72 ? -0.354 12.632 -3.358 1.00 87.25 72 ARG A CA 1
ATOM 563 C C . ARG A 1 72 ? 0.636 13.714 -3.736 1.00 87.25 72 ARG A C 1
ATOM 565 O O . ARG A 1 72 ? 0.315 14.486 -4.633 1.00 87.25 72 ARG A O 1
ATOM 572 N N . ALA A 1 73 ? 1.803 13.743 -3.100 1.00 87.00 73 ALA A N 1
ATOM 573 C CA . ALA A 1 73 ? 2.861 14.679 -3.454 1.00 87.00 73 ALA A CA 1
ATOM 574 C C . ALA A 1 73 ? 3.316 14.480 -4.910 1.00 87.00 73 ALA A C 1
ATOM 576 O O . ALA A 1 73 ? 3.437 15.445 -5.654 1.00 87.00 73 ALA A O 1
ATOM 577 N N . LEU A 1 74 ? 3.461 13.226 -5.355 1.00 85.69 74 LEU A N 1
ATOM 578 C CA . LEU A 1 74 ? 3.803 12.913 -6.745 1.00 85.69 74 LEU A CA 1
ATOM 579 C C . LEU A 1 74 ? 2.676 13.242 -7.735 1.00 85.69 74 LEU A C 1
ATOM 581 O O . LEU A 1 74 ? 2.950 13.684 -8.848 1.00 85.69 74 LEU A O 1
ATOM 585 N N . ARG A 1 75 ? 1.407 13.044 -7.352 1.00 79.38 75 ARG A N 1
ATOM 586 C CA . ARG A 1 75 ? 0.254 13.369 -8.212 1.00 79.38 75 ARG A CA 1
ATOM 587 C C . ARG A 1 75 ? 0.086 14.872 -8.422 1.00 79.38 75 ARG A C 1
ATOM 589 O O . ARG A 1 75 ? -0.325 15.291 -9.498 1.00 79.38 75 ARG A O 1
ATOM 596 N N . HIS A 1 76 ? 0.360 15.651 -7.384 1.00 74.88 76 HIS A N 1
ATOM 597 C CA . HIS A 1 76 ? 0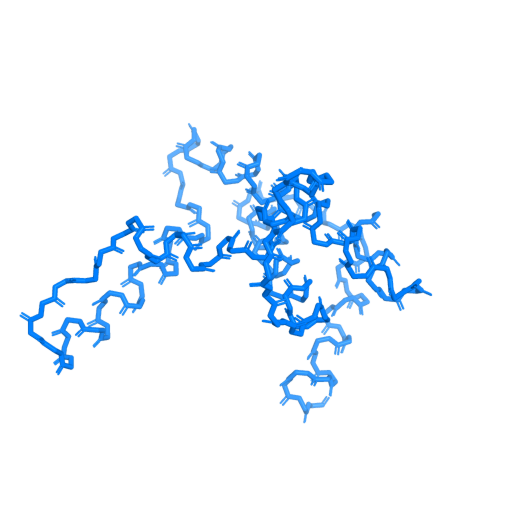.174 17.099 -7.363 1.00 74.88 76 HIS A CA 1
ATOM 598 C C . HIS A 1 76 ? 1.505 17.837 -7.479 1.00 74.88 76 HIS A C 1
ATOM 600 O O . HIS A 1 76 ? 1.653 18.915 -6.917 1.00 74.88 76 HIS A O 1
ATOM 606 N N . PHE A 1 77 ? 2.478 17.250 -8.183 1.00 68.06 77 PHE A N 1
ATOM 607 C CA . PHE A 1 77 ? 3.772 17.880 -8.407 1.00 68.06 77 PHE A CA 1
ATOM 608 C C . PHE A 1 77 ? 3.603 19.090 -9.339 1.00 68.06 77 PHE A C 1
ATOM 610 O O . PHE A 1 77 ? 3.719 18.980 -10.561 1.00 68.06 77 PHE A O 1
ATOM 617 N N . ASP A 1 78 ? 3.274 20.238 -8.753 1.00 64.06 78 ASP A N 1
ATOM 618 C CA . A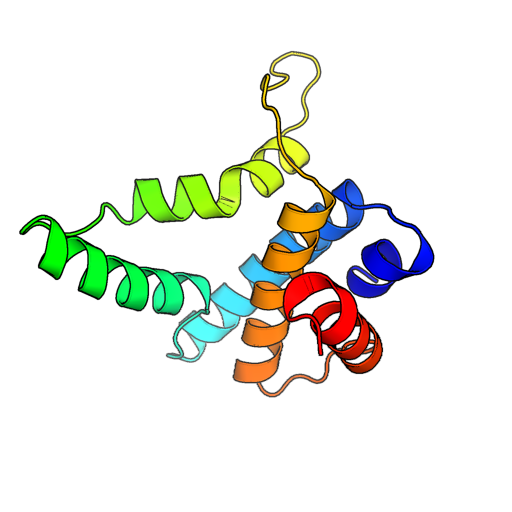SP A 1 78 ? 3.165 21.525 -9.426 1.00 64.06 78 ASP A CA 1
ATOM 619 C C . ASP A 1 78 ? 4.411 22.366 -9.120 1.00 64.06 78 ASP A C 1
ATOM 621 O O . ASP A 1 78 ? 4.906 22.401 -7.995 1.00 64.06 78 ASP A O 1
ATOM 625 N N . LYS A 1 79 ? 4.931 23.077 -10.125 1.00 58.91 79 LYS A N 1
ATOM 626 C CA . LYS A 1 79 ? 6.114 23.941 -9.974 1.00 58.91 79 LYS A CA 1
ATOM 627 C C . LYS A 1 79 ? 5.884 25.085 -8.983 1.00 58.91 79 LYS A C 1
ATOM 629 O O . LYS A 1 79 ? 6.860 25.641 -8.486 1.00 58.91 79 LYS A O 1
ATOM 634 N N . THR A 1 80 ? 4.630 25.464 -8.738 1.00 62.88 80 THR A N 1
ATOM 635 C CA . THR A 1 80 ? 4.254 26.551 -7.819 1.00 62.88 80 THR A CA 1
ATOM 636 C C . THR A 1 80 ? 3.916 26.085 -6.404 1.00 62.88 80 THR A C 1
ATOM 638 O O . THR A 1 80 ? 3.809 26.925 -5.517 1.00 62.88 80 THR A O 1
ATOM 641 N N . ASP A 1 81 ? 3.767 24.778 -6.193 1.00 60.12 81 ASP A N 1
ATOM 642 C CA . ASP A 1 81 ? 3.447 24.151 -4.907 1.00 60.12 81 ASP A CA 1
ATOM 643 C C . ASP A 1 81 ? 4.228 22.837 -4.817 1.00 60.12 81 ASP A C 1
ATOM 645 O O . ASP A 1 81 ? 3.661 21.748 -4.831 1.00 60.12 81 ASP A O 1
ATOM 649 N N . ALA A 1 82 ? 5.560 22.937 -4.866 1.00 56.94 82 ALA A N 1
ATOM 650 C CA . ALA A 1 82 ? 6.432 21.782 -4.725 1.00 56.94 82 ALA A CA 1
ATOM 651 C C . ALA A 1 82 ? 6.517 21.451 -3.228 1.00 56.94 82 ALA A C 1
ATOM 653 O O . ALA A 1 82 ? 7.185 22.189 -2.496 1.00 56.94 82 ALA A O 1
ATOM 654 N N . PRO A 1 83 ? 5.837 20.397 -2.737 1.00 61.28 83 PRO A N 1
ATOM 655 C CA . PRO A 1 83 ? 5.958 20.022 -1.341 1.00 61.28 83 PRO A CA 1
ATOM 656 C C . PRO A 1 83 ? 7.413 19.642 -1.067 1.00 61.28 83 PRO A C 1
ATOM 658 O O . PRO A 1 83 ? 7.970 18.782 -1.749 1.00 61.28 83 PRO A O 1
ATOM 661 N N . ASP A 1 84 ? 8.016 20.275 -0.065 1.00 67.44 84 ASP A N 1
ATOM 662 C CA . ASP A 1 84 ? 9.320 19.862 0.438 1.00 67.44 84 ASP A CA 1
ATOM 663 C C . ASP A 1 84 ? 9.094 18.646 1.343 1.00 67.44 84 ASP A C 1
ATOM 665 O O . ASP A 1 84 ? 8.464 18.740 2.403 1.00 67.44 84 ASP A O 1
ATOM 669 N N . PHE A 1 85 ? 9.491 17.465 0.877 1.00 72.50 85 PHE A N 1
ATOM 670 C CA . PHE A 1 85 ? 9.400 16.244 1.662 1.00 72.50 85 PHE A CA 1
ATOM 671 C C . PHE A 1 85 ? 10.560 15.315 1.334 1.00 72.50 85 PHE A C 1
ATOM 673 O O . PHE A 1 85 ? 10.884 15.089 0.171 1.00 72.50 85 PHE A O 1
ATOM 680 N N . ASP A 1 86 ? 11.131 14.732 2.381 1.00 82.19 86 ASP A N 1
ATOM 681 C CA . ASP A 1 86 ? 12.059 13.618 2.258 1.00 82.19 86 ASP A CA 1
ATOM 682 C C . ASP A 1 86 ? 11.277 12.303 2.358 1.00 82.19 86 ASP A C 1
ATOM 684 O O . ASP A 1 86 ? 10.371 12.163 3.195 1.00 82.19 86 ASP A O 1
ATOM 688 N N . ALA A 1 87 ? 11.559 11.370 1.457 1.00 86.12 87 ALA A N 1
ATOM 689 C CA . ALA A 1 87 ? 10.950 10.048 1.449 1.00 86.12 87 ALA A CA 1
ATOM 690 C C . ALA A 1 87 ? 11.814 9.050 0.686 1.00 86.12 87 ALA A C 1
ATOM 692 O O . ALA A 1 87 ? 12.292 9.335 -0.414 1.00 86.12 87 ALA A O 1
ATOM 693 N N . ASP A 1 88 ? 11.878 7.835 1.220 1.00 91.25 88 ASP A N 1
ATOM 694 C CA . ASP A 1 88 ? 12.341 6.677 0.475 1.00 91.25 88 ASP A CA 1
ATOM 695 C C . ASP A 1 88 ? 11.280 6.294 -0.571 1.00 91.25 88 ASP A C 1
ATOM 697 O O . ASP A 1 88 ? 10.173 5.839 -0.258 1.00 91.25 88 ASP A O 1
ATOM 701 N N . LEU A 1 89 ? 11.592 6.554 -1.841 1.00 92.00 89 LEU A N 1
ATOM 702 C CA . LEU A 1 89 ? 10.676 6.271 -2.942 1.00 92.00 89 LEU A CA 1
ATOM 703 C C . LEU A 1 89 ? 10.560 4.774 -3.230 1.00 92.00 89 LEU A C 1
ATOM 705 O O . LEU A 1 89 ? 9.519 4.350 -3.732 1.00 92.00 89 LEU A O 1
ATOM 709 N N . GLU A 1 90 ? 11.592 3.987 -2.942 1.00 93.44 90 GLU A N 1
ATOM 710 C CA . GLU A 1 90 ? 11.568 2.540 -3.132 1.00 93.44 90 GLU A CA 1
ATOM 711 C C . GLU A 1 90 ? 10.638 1.898 -2.106 1.00 93.44 90 GLU A C 1
ATOM 713 O O . GLU A 1 90 ? 9.702 1.189 -2.485 1.00 93.44 90 GLU A O 1
ATOM 718 N N . GLU A 1 91 ? 10.792 2.258 -0.831 1.00 93.00 91 GLU A N 1
ATOM 719 C CA . GLU A 1 91 ? 9.891 1.821 0.235 1.00 93.00 91 GLU A CA 1
ATOM 720 C C . GLU A 1 91 ? 8.444 2.268 -0.040 1.00 93.00 91 GLU A C 1
ATOM 722 O O . GLU A 1 91 ? 7.509 1.461 0.005 1.00 93.00 91 GLU A O 1
ATOM 727 N N . ALA A 1 92 ? 8.239 3.538 -0.403 1.00 94.38 92 ALA A N 1
ATOM 728 C CA . ALA A 1 92 ? 6.906 4.053 -0.707 1.00 94.38 92 ALA A CA 1
ATOM 729 C C . ALA A 1 92 ? 6.266 3.347 -1.916 1.00 94.38 92 ALA A C 1
ATOM 731 O O . ALA A 1 92 ? 5.056 3.093 -1.922 1.00 94.38 92 ALA A O 1
ATOM 732 N N . ALA A 1 93 ? 7.053 3.025 -2.946 1.00 95.44 93 ALA A N 1
ATOM 733 C CA . ALA A 1 93 ? 6.578 2.265 -4.095 1.00 95.44 93 ALA A CA 1
ATOM 734 C C . ALA A 1 93 ? 6.219 0.829 -3.705 1.00 95.44 93 ALA A C 1
ATOM 736 O O . ALA A 1 93 ? 5.148 0.357 -4.091 1.00 95.44 93 ALA A O 1
ATOM 737 N N . CYS A 1 94 ? 7.068 0.172 -2.914 1.00 95.81 94 CYS A N 1
ATOM 738 C CA . CYS A 1 94 ? 6.855 -1.178 -2.408 1.00 95.81 94 CYS A CA 1
ATOM 739 C C . CYS A 1 94 ? 5.522 -1.285 -1.654 1.00 95.81 94 CYS A C 1
ATOM 741 O O . CYS A 1 94 ? 4.635 -2.036 -2.069 1.00 95.81 94 CYS A O 1
ATOM 743 N N . TRP A 1 95 ? 5.310 -0.466 -0.620 1.00 95.31 95 TRP A N 1
ATOM 744 C CA . TRP A 1 95 ? 4.081 -0.529 0.177 1.00 95.31 95 TRP A CA 1
ATOM 745 C C . TRP A 1 95 ? 2.829 -0.152 -0.617 1.00 95.31 95 TRP A C 1
ATOM 747 O O . TRP A 1 95 ? 1.767 -0.754 -0.435 1.00 95.31 95 TRP A O 1
ATOM 757 N N . MET A 1 96 ? 2.931 0.794 -1.555 1.00 96.56 96 MET A N 1
ATOM 758 C CA . MET A 1 96 ? 1.814 1.117 -2.443 1.00 96.56 96 MET A CA 1
ATOM 759 C C . MET A 1 96 ? 1.455 -0.064 -3.362 1.00 96.56 96 MET A C 1
ATOM 761 O O . MET A 1 96 ? 0.271 -0.340 -3.574 1.00 96.56 96 MET A O 1
ATOM 765 N N . LEU A 1 97 ? 2.457 -0.781 -3.887 1.00 97.31 97 LEU A N 1
ATOM 766 C CA . LEU A 1 97 ? 2.261 -1.981 -4.706 1.00 97.31 97 LEU A CA 1
ATOM 767 C C . LEU A 1 97 ? 1.643 -3.123 -3.903 1.00 97.31 97 LEU A C 1
ATOM 769 O O . LEU A 1 97 ? 0.708 -3.746 -4.405 1.00 97.31 97 LEU A O 1
ATOM 773 N N . VAL A 1 98 ? 2.094 -3.352 -2.665 1.00 96.44 98 VAL A N 1
ATOM 774 C CA . VAL A 1 98 ? 1.503 -4.347 -1.752 1.00 96.44 98 VAL A CA 1
ATOM 775 C C . VAL A 1 98 ? 0.004 -4.096 -1.596 1.00 96.44 98 VAL A C 1
ATOM 777 O O . VAL A 1 98 ? -0.798 -4.997 -1.840 1.00 96.44 98 VAL A O 1
ATOM 780 N N . ARG A 1 99 ? -0.405 -2.857 -1.287 1.00 96.81 99 ARG A N 1
ATOM 781 C CA . ARG A 1 99 ? -1.831 -2.520 -1.124 1.00 96.81 99 ARG A CA 1
ATOM 782 C C . ARG A 1 99 ? -2.637 -2.704 -2.405 1.00 96.81 99 ARG A C 1
ATOM 784 O O . ARG A 1 99 ? -3.743 -3.242 -2.363 1.00 96.81 99 ARG A O 1
ATOM 791 N N . ALA A 1 100 ? -2.098 -2.275 -3.545 1.00 97.38 100 ALA A N 1
ATOM 792 C CA . ALA A 1 100 ? -2.767 -2.433 -4.833 1.00 97.38 100 ALA A CA 1
ATOM 793 C C . ALA A 1 100 ? -2.938 -3.915 -5.215 1.00 97.38 100 ALA A C 1
ATOM 795 O O . ALA A 1 100 ? -4.020 -4.311 -5.654 1.00 97.38 100 ALA A O 1
ATOM 796 N N . CYS A 1 101 ? -1.900 -4.733 -5.019 1.00 97.44 101 CYS A N 1
ATOM 797 C CA . CYS A 1 101 ? -1.936 -6.166 -5.311 1.00 97.44 101 CYS A CA 1
ATOM 798 C C . CYS A 1 101 ? -2.887 -6.908 -4.371 1.00 97.44 101 CYS A C 1
ATOM 800 O O . CYS A 1 101 ? -3.683 -7.716 -4.839 1.00 97.44 101 CYS A O 1
ATOM 802 N N . GLU A 1 102 ? -2.884 -6.586 -3.079 1.00 96.94 102 GLU A N 1
ATOM 803 C CA . GLU A 1 102 ? -3.806 -7.192 -2.119 1.00 96.94 102 GLU A CA 1
ATOM 804 C C . GLU A 1 102 ? -5.267 -6.799 -2.416 1.00 96.94 102 GLU A C 1
ATOM 806 O O . GLU A 1 102 ? -6.156 -7.651 -2.402 1.00 96.94 102 GLU A O 1
ATOM 811 N N . ASN A 1 103 ? -5.544 -5.541 -2.787 1.00 98.19 103 ASN A N 1
ATOM 812 C CA . ASN A 1 103 ? -6.887 -5.153 -3.236 1.00 98.19 103 ASN A CA 1
ATOM 813 C C . ASN A 1 103 ? -7.321 -5.956 -4.483 1.00 98.19 103 ASN A C 1
ATOM 815 O O . ASN A 1 103 ? -8.471 -6.393 -4.566 1.00 98.19 103 ASN A O 1
ATOM 819 N N . ALA A 1 104 ? -6.416 -6.175 -5.445 1.00 97.50 104 ALA A N 1
ATOM 820 C CA . ALA A 1 104 ? -6.684 -7.012 -6.617 1.00 97.50 104 ALA A CA 1
ATOM 821 C C . ALA A 1 104 ? -6.954 -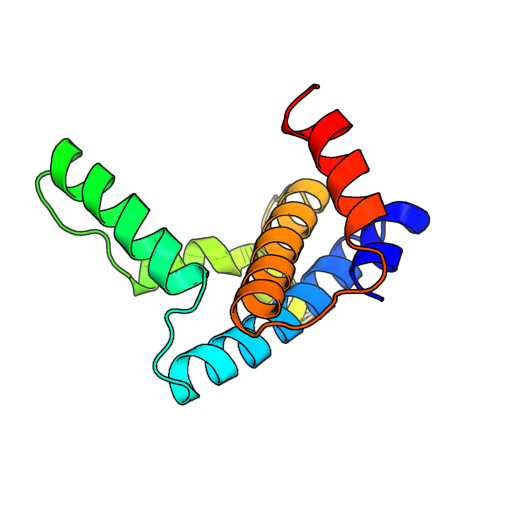8.474 -6.219 1.00 97.50 104 ALA A C 1
ATOM 823 O O . ALA A 1 104 ? -7.926 -9.073 -6.685 1.00 97.50 104 ALA A O 1
ATOM 824 N N . HIS A 1 105 ? -6.153 -9.018 -5.303 1.00 96.69 105 HIS A N 1
ATOM 825 C CA . HIS A 1 105 ? -6.304 -10.371 -4.780 1.00 96.69 105 HIS A CA 1
ATOM 826 C C . HIS A 1 105 ? -7.661 -10.573 -4.084 1.00 96.69 105 HIS A C 1
ATOM 828 O O . HIS A 1 105 ? -8.378 -11.522 -4.399 1.00 96.69 105 HIS A O 1
ATOM 834 N N . ARG A 1 106 ? -8.100 -9.632 -3.234 1.00 96.88 106 ARG A N 1
ATOM 835 C CA . ARG A 1 106 ? -9.426 -9.660 -2.569 1.00 96.88 106 ARG A CA 1
ATOM 836 C C . ARG A 1 106 ? -10.611 -9.606 -3.545 1.00 96.88 106 ARG A C 1
ATOM 838 O O . ARG A 1 106 ? -11.728 -10.038 -3.216 1.00 96.88 106 ARG A O 1
ATOM 845 N N . LEU A 1 107 ? -10.384 -9.074 -4.747 1.00 97.12 107 LEU A N 1
ATOM 846 C CA . LEU A 1 107 ? -11.335 -9.087 -5.863 1.00 97.12 107 LEU A CA 1
ATOM 847 C C . LEU A 1 107 ? -11.261 -10.369 -6.708 1.00 97.12 107 LEU A C 1
ATOM 849 O O . LEU A 1 107 ? -12.096 -10.544 -7.591 1.00 97.12 107 LEU A O 1
ATOM 853 N N . GLY A 1 108 ? -10.314 -11.270 -6.436 1.00 96.31 108 GLY A N 1
ATOM 854 C CA . GLY A 1 108 ? -10.082 -12.487 -7.215 1.00 96.31 108 GLY A CA 1
ATOM 855 C C . GLY A 1 108 ? -9.383 -12.231 -8.552 1.00 96.31 108 GLY A C 1
ATOM 856 O O . GLY A 1 108 ? -9.520 -13.030 -9.474 1.00 96.31 108 GLY A O 1
ATOM 857 N N . LEU A 1 109 ? -8.677 -11.105 -8.688 1.00 96.12 109 LEU A N 1
ATOM 858 C CA . LEU A 1 109 ? -7.973 -10.735 -9.913 1.00 96.12 109 LEU A CA 1
ATOM 859 C C . LEU A 1 109 ? -6.532 -11.245 -9.887 1.00 96.12 109 LEU A C 1
ATOM 861 O O . LEU A 1 109 ? -5.821 -11.105 -8.894 1.00 96.12 109 LEU A O 1
ATOM 865 N N . THR A 1 110 ? -6.074 -11.770 -11.020 1.00 93.50 110 THR A N 1
ATOM 866 C CA . THR A 1 110 ? -4.666 -12.116 -11.223 1.00 93.50 110 THR A CA 1
ATOM 867 C C . THR A 1 110 ? -3.870 -10.874 -11.613 1.00 93.50 110 THR A C 1
ATOM 869 O O . THR A 1 110 ? -4.229 -10.166 -12.557 1.00 93.50 110 THR A O 1
ATOM 872 N N . VAL A 1 111 ? -2.756 -10.630 -10.924 1.00 94.31 111 VAL A N 1
ATOM 873 C CA . VAL A 1 111 ? -1.842 -9.524 -11.225 1.00 94.31 111 VAL A CA 1
ATOM 874 C C . VAL A 1 111 ? -0.605 -10.074 -11.928 1.00 94.31 111 VAL A C 1
ATOM 876 O O . VAL A 1 111 ? 0.202 -10.787 -11.340 1.00 94.31 111 VAL A O 1
ATOM 879 N N . GLN A 1 112 ? -0.442 -9.744 -13.208 1.00 92.56 112 GLN A N 1
ATOM 880 C CA . GLN A 1 112 ? 0.740 -10.155 -13.968 1.00 92.56 112 GLN A CA 1
ATOM 881 C C . GLN A 1 112 ? 2.021 -9.552 -13.378 1.00 92.56 112 GLN A C 1
ATOM 883 O O . GLN A 1 112 ? 2.097 -8.339 -13.167 1.00 92.56 112 GLN A O 1
ATOM 888 N N . GLY A 1 113 ? 3.035 -10.399 -13.181 1.00 91.25 113 GLY A N 1
ATOM 889 C CA . GLY A 1 113 ? 4.319 -10.020 -12.586 1.00 91.25 113 GLY A CA 1
ATOM 890 C C . GLY A 1 113 ? 4.314 -9.973 -11.057 1.00 91.25 113 GLY A C 1
ATOM 891 O O . GLY A 1 113 ? 5.308 -9.542 -10.482 1.0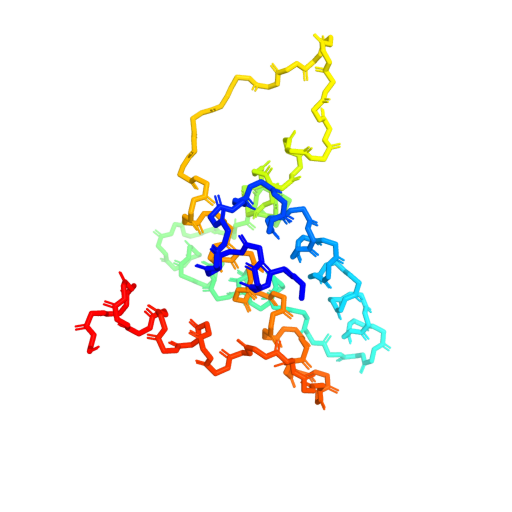0 91.25 113 GLY A O 1
ATOM 892 N N . PHE A 1 114 ? 3.220 -10.389 -10.405 1.00 94.44 114 PHE A N 1
ATOM 893 C CA . PHE A 1 114 ? 3.149 -10.452 -8.945 1.00 94.44 114 PHE A CA 1
ATOM 894 C C . PHE A 1 114 ? 4.196 -11.398 -8.361 1.00 94.44 114 PHE A C 1
ATOM 896 O O . PHE A 1 114 ? 4.873 -10.995 -7.429 1.00 94.44 114 PHE A O 1
ATOM 903 N N . ASP A 1 115 ? 4.392 -12.583 -8.944 1.00 94.06 115 ASP A N 1
ATOM 904 C CA . ASP A 1 115 ? 5.358 -13.566 -8.432 1.00 94.06 115 ASP A CA 1
ATOM 905 C C . ASP A 1 115 ? 6.778 -12.985 -8.369 1.00 94.06 115 ASP A C 1
ATOM 907 O O . ASP A 1 115 ? 7.411 -13.016 -7.324 1.00 94.06 115 ASP A O 1
ATOM 911 N N . ALA A 1 116 ? 7.228 -12.317 -9.437 1.00 93.94 116 ALA A N 1
ATOM 912 C CA . ALA A 1 116 ? 8.539 -11.664 -9.463 1.00 93.94 116 ALA A CA 1
ATOM 913 C C . ALA A 1 116 ? 8.670 -10.533 -8.426 1.00 93.94 116 ALA A C 1
ATOM 915 O O . ALA A 1 116 ? 9.739 -10.322 -7.858 1.00 93.94 116 ALA A O 1
ATOM 916 N N . PHE A 1 117 ? 7.590 -9.787 -8.176 1.00 94.88 117 PHE A N 1
ATOM 917 C CA . PHE A 1 117 ? 7.580 -8.772 -7.122 1.00 94.88 117 PHE A CA 1
ATOM 918 C C . PHE A 1 117 ? 7.582 -9.397 -5.728 1.00 94.88 117 PHE A C 1
ATOM 920 O O . PHE A 1 117 ? 8.242 -8.885 -4.832 1.00 94.88 117 PHE A O 1
ATOM 927 N N . ASN A 1 118 ? 6.856 -10.496 -5.554 1.00 93.44 118 ASN A N 1
ATOM 928 C CA . ASN A 1 118 ? 6.776 -11.232 -4.309 1.00 93.44 118 ASN A CA 1
ATOM 929 C C . ASN A 1 118 ? 8.138 -11.840 -3.949 1.00 93.44 118 ASN A C 1
ATOM 931 O O . ASN A 1 118 ? 8.589 -11.664 -2.823 1.00 93.44 118 ASN A O 1
ATOM 935 N N . ASP A 1 119 ? 8.831 -12.454 -4.908 1.00 94.06 119 ASP A N 1
ATOM 936 C CA . ASP A 1 119 ? 10.192 -12.970 -4.721 1.00 94.06 119 ASP A CA 1
ATOM 937 C C . ASP A 1 119 ? 11.154 -11.851 -4.297 1.00 94.06 119 ASP A C 1
ATOM 939 O O . ASP A 1 119 ? 11.842 -11.971 -3.284 1.00 94.06 119 ASP A O 1
ATOM 943 N N . TRP A 1 120 ? 11.124 -10.713 -5.005 1.00 94.00 120 TRP A N 1
ATOM 944 C CA . TRP A 1 120 ? 11.909 -9.535 -4.634 1.00 94.00 120 TRP A CA 1
ATOM 945 C C . TRP A 1 120 ? 11.584 -9.047 -3.213 1.00 94.00 120 TRP A C 1
ATOM 947 O O . TRP A 1 120 ? 12.493 -8.727 -2.447 1.00 94.00 120 TRP A O 1
ATOM 957 N N . PHE A 1 121 ? 10.300 -9.013 -2.842 1.00 91.94 121 PHE A N 1
ATOM 958 C CA . PHE A 1 121 ? 9.842 -8.575 -1.523 1.00 91.94 121 PHE A CA 1
ATOM 959 C C . PHE A 1 121 ? 10.362 -9.490 -0.410 1.00 91.94 121 PHE A C 1
ATOM 961 O O . PHE A 1 121 ? 10.816 -9.004 0.627 1.00 91.94 121 PHE A O 1
ATOM 968 N N . TYR A 1 122 ? 10.333 -10.806 -0.620 1.00 91.75 122 TYR A N 1
ATOM 969 C CA . TYR A 1 122 ? 10.889 -11.759 0.339 1.00 91.75 122 TYR A CA 1
ATOM 970 C C . TYR A 1 122 ? 12.394 -11.566 0.527 1.00 91.75 122 TYR A C 1
ATOM 972 O O . TYR A 1 122 ? 12.845 -11.486 1.669 1.00 91.75 122 TYR A O 1
ATOM 980 N N . GLU A 1 123 ? 13.138 -11.394 -0.564 1.00 92.69 123 GLU A N 1
ATOM 981 C CA . GLU A 1 123 ? 14.591 -11.208 -0.522 1.00 92.69 123 GLU A CA 1
ATOM 982 C C . GLU A 1 123 ? 14.992 -9.884 0.162 1.00 92.69 123 GLU A C 1
ATOM 984 O O . GLU A 1 123 ? 15.900 -9.863 0.991 1.00 92.69 123 GLU A O 1
ATOM 989 N N . HIS A 1 124 ? 14.303 -8.778 -0.145 1.00 88.50 124 HIS A N 1
ATOM 990 C CA . HIS A 1 124 ? 14.759 -7.429 0.225 1.00 88.50 124 HIS A CA 1
ATOM 991 C C . HIS A 1 124 ? 14.060 -6.835 1.452 1.00 88.50 124 HIS A C 1
ATOM 993 O O . HIS A 1 124 ? 14.635 -5.980 2.124 1.00 88.50 124 HIS A O 1
ATOM 999 N N . VAL A 1 125 ? 12.827 -7.257 1.749 1.00 88.50 125 VAL A N 1
ATOM 1000 C CA . VAL A 1 125 ? 12.026 -6.698 2.854 1.00 88.50 125 VAL A CA 1
ATOM 1001 C C . VAL A 1 125 ? 11.912 -7.683 4.011 1.00 88.50 125 VAL A C 1
ATOM 1003 O O . VAL A 1 125 ? 12.061 -7.289 5.167 1.00 88.50 125 VAL A O 1
ATOM 1006 N N . VAL A 1 126 ? 11.648 -8.962 3.724 1.00 87.00 126 VAL A N 1
ATOM 1007 C CA . VAL A 1 126 ? 11.525 -9.996 4.769 1.00 87.00 126 VAL A CA 1
ATOM 1008 C C . VAL A 1 126 ? 12.896 -10.564 5.154 1.00 87.00 126 VAL A C 1
ATOM 1010 O O . VAL A 1 126 ? 13.116 -10.877 6.323 1.00 87.00 126 VAL A O 1
ATOM 1013 N N . GLY A 1 127 ? 13.823 -10.655 4.195 1.00 79.31 127 GLY A N 1
ATOM 1014 C CA . GLY A 1 127 ? 15.176 -11.179 4.385 1.00 79.31 127 GLY A CA 1
ATOM 1015 C C . GLY A 1 127 ? 15.240 -12.709 4.438 1.00 79.31 127 GLY A C 1
ATOM 1016 O O . GLY A 1 127 ? 15.983 -13.249 5.260 1.00 79.31 127 GLY A O 1
ATOM 1017 N N . VAL A 1 128 ? 14.431 -13.394 3.617 1.00 61.41 128 VAL A N 1
ATOM 1018 C CA . VAL A 1 128 ? 14.375 -14.871 3.508 1.00 61.41 128 VAL A CA 1
ATOM 1019 C C . VAL A 1 128 ? 15.034 -15.345 2.223 1.00 61.41 128 VAL A C 1
ATOM 1021 O O . VAL A 1 128 ? 14.787 -14.705 1.180 1.00 61.41 128 VAL A O 1
#